Protein AF-A0A2M7ZG44-F1 (afdb_monomer_lite)

Foldseek 3Di:
DVVVVVVVVVVVVVVVVVVVVVVVVVVVVVVVVVVVVVVVVVVVVVVVVVVVVVVVVVVCVVVVCCVVVCVVVVVVVPDDPVNVVVVVVVVVVVVVVVVVVVVD

Structure (mmCIF, N/CA/C/O backbone):
data_AF-A0A2M7ZG44-F1
#
_entry.id   AF-A0A2M7ZG44-F1
#
loop_
_atom_site.group_PDB
_atom_site.id
_atom_site.type_symbol
_atom_site.label_atom_id
_atom_site.label_alt_id
_atom_site.label_comp_id
_atom_site.label_asym_id
_atom_site.label_entity_id
_atom_site.label_seq_id
_atom_site.pdbx_PDB_ins_code
_atom_site.Cartn_x
_atom_site.Cartn_y
_atom_site.Cartn_z
_atom_site.occupancy
_atom_site.B_iso_or_equiv
_atom_site.auth_seq_id
_atom_site.auth_comp_id
_atom_site.auth_asym_id
_atom_site.auth_atom_id
_atom_site.pdbx_PDB_model_num
ATOM 1 N N . MET A 1 1 ? -35.878 -9.880 49.647 1.00 48.03 1 MET A N 1
ATOM 2 C CA . MET A 1 1 ? -35.384 -8.537 49.268 1.00 48.03 1 MET A CA 1
ATOM 3 C C . MET A 1 1 ? -35.031 -8.537 47.780 1.00 48.03 1 MET A C 1
ATOM 5 O O . MET A 1 1 ? -33.891 -8.822 47.441 1.00 48.03 1 MET A O 1
ATOM 9 N N . PRO A 1 2 ? -36.009 -8.310 46.891 1.00 60.25 2 PRO A N 1
ATOM 10 C CA . PRO A 1 2 ? -35.831 -8.392 45.435 1.00 60.25 2 PRO A CA 1
ATOM 11 C C . PRO A 1 2 ? -35.036 -7.222 44.821 1.00 60.25 2 PRO A C 1
ATOM 13 O O . PRO A 1 2 ? -34.577 -7.336 43.691 1.00 60.25 2 PRO A O 1
ATOM 16 N N . GLU A 1 3 ? -34.838 -6.117 45.549 1.00 55.41 3 GLU A N 1
ATOM 17 C CA . GLU A 1 3 ? -34.101 -4.945 45.044 1.00 55.41 3 GLU A CA 1
ATOM 18 C C . GLU A 1 3 ? -32.582 -5.139 44.982 1.00 55.41 3 GLU A C 1
ATOM 20 O O . GLU A 1 3 ? -31.955 -4.630 44.057 1.00 55.41 3 GLU A O 1
ATOM 25 N N . LYS A 1 4 ? -31.995 -5.932 45.891 1.00 61.00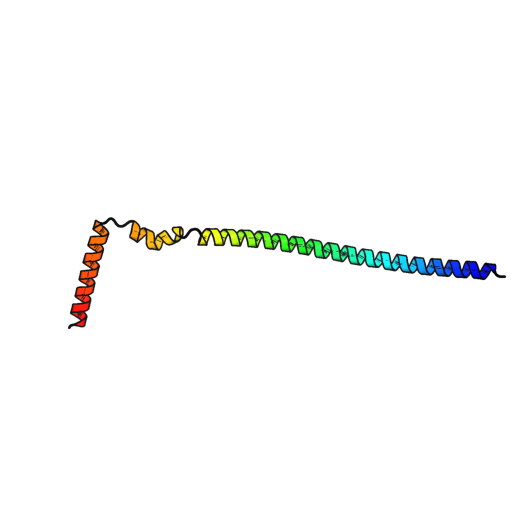 4 LYS A N 1
ATOM 26 C CA . LYS A 1 4 ? -30.556 -6.260 45.859 1.00 61.00 4 LYS A CA 1
ATOM 27 C C . LYS A 1 4 ? -30.154 -6.905 44.527 1.00 61.00 4 LYS A C 1
ATOM 29 O O . LYS A 1 4 ? -29.193 -6.487 43.905 1.00 61.00 4 LYS A O 1
ATOM 34 N N . ASN A 1 5 ? -30.996 -7.812 44.033 1.00 80.44 5 ASN A N 1
ATOM 35 C CA . ASN A 1 5 ? -30.744 -8.568 42.810 1.00 80.44 5 ASN A CA 1
ATOM 36 C C . ASN A 1 5 ? -30.748 -7.696 41.536 1.00 80.44 5 ASN A C 1
ATOM 38 O O . ASN A 1 5 ? -30.034 -7.987 40.585 1.00 80.44 5 ASN A O 1
ATOM 42 N N . LYS A 1 6 ? -31.544 -6.614 41.502 1.00 85.50 6 LYS A N 1
ATOM 43 C CA . LYS A 1 6 ? -31.563 -5.681 40.358 1.00 85.50 6 LYS A CA 1
ATOM 44 C C . LYS A 1 6 ? -30.326 -4.790 40.327 1.00 85.50 6 LYS A C 1
ATOM 46 O O . LYS A 1 6 ? -29.809 -4.519 39.251 1.00 85.50 6 LYS A O 1
ATOM 51 N N . TYR A 1 7 ? -29.870 -4.343 41.496 1.00 91.81 7 TYR A N 1
ATOM 52 C CA . TYR A 1 7 ? -28.622 -3.592 41.614 1.00 91.81 7 TYR A CA 1
ATOM 53 C C . TYR A 1 7 ? -27.418 -4.445 41.212 1.00 91.81 7 TYR A C 1
ATOM 55 O O . TYR A 1 7 ? -26.573 -3.967 40.463 1.00 91.81 7 TYR A O 1
ATOM 63 N N . ASP A 1 8 ? -27.376 -5.707 41.643 1.00 91.62 8 ASP A N 1
ATOM 64 C CA . ASP A 1 8 ? -26.301 -6.636 41.285 1.00 91.62 8 ASP A CA 1
ATOM 65 C C . ASP A 1 8 ? -26.252 -6.890 39.763 1.00 91.62 8 ASP A C 1
ATOM 67 O O . ASP A 1 8 ? -25.184 -6.797 39.161 1.00 91.62 8 ASP A O 1
ATOM 71 N N . LEU A 1 9 ? -27.410 -7.095 39.117 1.00 93.56 9 LEU A N 1
ATOM 72 C CA . LEU A 1 9 ? -27.523 -7.191 37.651 1.00 93.56 9 LEU A CA 1
ATOM 73 C C . LEU A 1 9 ? -27.025 -5.927 36.937 1.00 93.56 9 LEU A C 1
ATOM 75 O O . LEU A 1 9 ? -26.283 -6.012 35.964 1.00 93.56 9 LEU A O 1
ATOM 79 N N . PHE A 1 10 ? -27.405 -4.747 37.430 1.00 95.44 10 PHE A N 1
ATOM 80 C CA . PHE A 1 10 ? -26.989 -3.480 36.829 1.00 95.44 10 PHE A CA 1
ATOM 81 C C . PHE A 1 10 ? -25.474 -3.258 36.948 1.00 95.44 10 PHE A C 1
ATOM 83 O O . PHE A 1 10 ? -24.835 -2.760 36.023 1.00 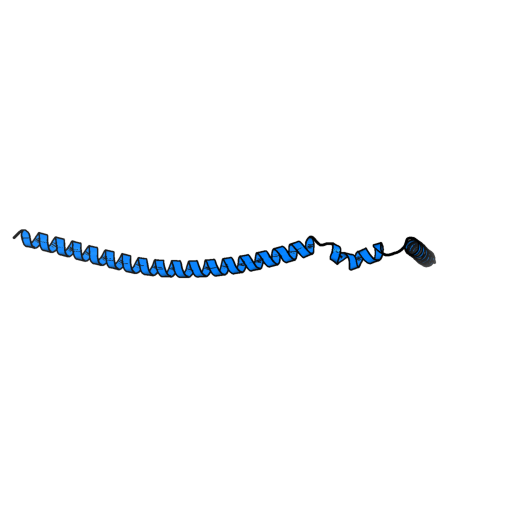95.44 10 PHE A O 1
ATOM 90 N N . LEU A 1 11 ? -24.874 -3.660 38.073 1.00 95.25 11 LEU A N 1
ATOM 91 C CA . LEU A 1 11 ? -23.423 -3.621 38.262 1.00 95.25 11 LEU A CA 1
ATOM 92 C C . LEU A 1 11 ? -22.697 -4.580 37.309 1.00 95.25 11 LEU A C 1
ATOM 94 O O . LEU A 1 11 ? -21.641 -4.231 36.777 1.00 95.25 11 LEU A O 1
ATOM 98 N N . GLU A 1 12 ? -23.264 -5.760 37.058 1.00 95.62 12 GLU A N 1
ATOM 99 C CA . GLU A 1 12 ? -22.723 -6.714 36.089 1.00 95.62 12 GLU A CA 1
ATOM 100 C C . GLU A 1 12 ? -22.793 -6.171 34.651 1.00 95.62 12 GLU A C 1
ATOM 102 O O . GLU A 1 12 ? -21.810 -6.249 33.909 1.00 95.62 12 GLU A O 1
ATOM 107 N N . GLU A 1 13 ? -23.912 -5.547 34.272 1.00 96.19 13 GLU A N 1
ATOM 108 C CA . GLU A 1 13 ? -24.073 -4.879 32.975 1.00 96.19 13 GLU A CA 1
ATOM 109 C C . GLU A 1 13 ? -23.067 -3.736 32.791 1.00 96.19 13 GLU A C 1
ATOM 111 O O . GLU A 1 13 ? -22.410 -3.666 31.749 1.00 96.19 13 GLU A O 1
ATOM 116 N N . ILE A 1 14 ? -22.880 -2.885 33.809 1.00 97.00 14 ILE A N 1
ATOM 117 C CA . ILE A 1 14 ? -21.871 -1.814 33.785 1.00 97.00 14 ILE A CA 1
ATOM 118 C C . ILE A 1 14 ? -20.468 -2.400 33.617 1.00 97.00 14 ILE A C 1
ATOM 120 O O . ILE A 1 14 ? -19.717 -1.934 32.763 1.00 97.00 14 ILE A O 1
ATOM 124 N N . SER A 1 15 ? -20.115 -3.440 34.378 1.00 97.00 15 SER A N 1
ATOM 125 C CA . SER A 1 15 ? -18.793 -4.069 34.275 1.00 97.00 15 SER A CA 1
ATOM 126 C C . SER A 1 15 ? -18.551 -4.673 32.888 1.00 97.00 15 SER A C 1
ATOM 128 O O . SER A 1 15 ? -17.449 -4.584 32.343 1.00 97.00 15 SER A O 1
ATOM 130 N N . ASN A 1 16 ? -19.576 -5.272 32.279 1.00 97.81 16 ASN A N 1
ATOM 131 C CA . ASN A 1 16 ? -19.476 -5.805 30.924 1.00 97.81 16 ASN A CA 1
ATOM 132 C C . ASN A 1 16 ? -19.343 -4.698 29.872 1.00 97.81 16 ASN A C 1
ATOM 134 O O . ASN A 1 16 ? -18.536 -4.842 28.953 1.00 97.81 16 ASN A O 1
ATOM 138 N N . LEU A 1 17 ? -20.081 -3.595 30.013 1.00 98.06 17 LEU A N 1
ATOM 139 C CA . LEU A 1 17 ? -19.934 -2.422 29.150 1.00 98.06 17 LEU A CA 1
ATOM 140 C C . LEU A 1 17 ? -18.536 -1.811 29.264 1.00 98.06 17 LEU A C 1
ATOM 142 O O . LEU A 1 17 ? -17.920 -1.511 28.246 1.00 98.06 17 LEU A O 1
ATOM 146 N N . GLU A 1 18 ? -18.000 -1.689 30.476 1.00 97.81 18 GLU A N 1
ATOM 147 C CA . GLU A 1 18 ? -16.655 -1.165 30.715 1.00 97.81 18 GLU A CA 1
ATOM 148 C C . GLU A 1 18 ? -15.583 -2.013 30.013 1.00 97.81 18 GLU A C 1
ATOM 150 O O . GLU A 1 18 ? -14.730 -1.481 29.300 1.00 97.81 18 GLU A O 1
ATOM 155 N N . LYS A 1 19 ? -15.681 -3.346 30.110 1.00 98.12 19 LYS A N 1
ATOM 156 C CA . LYS A 1 19 ? -14.788 -4.268 29.385 1.00 98.12 19 LYS A CA 1
ATOM 157 C C . LYS A 1 19 ? -14.899 -4.105 27.870 1.00 98.12 19 LYS A C 1
ATOM 159 O O . LYS A 1 19 ? -13.882 -4.127 27.180 1.00 98.12 19 LYS A O 1
ATOM 164 N N . GLN A 1 20 ? -16.114 -3.946 27.344 1.00 98.25 20 GLN A N 1
ATOM 165 C CA . GLN A 1 20 ? -16.325 -3.733 25.910 1.00 98.25 20 GLN A CA 1
ATOM 166 C C . GLN A 1 20 ? -15.714 -2.411 25.443 1.00 98.25 20 GLN A C 1
ATOM 168 O O . GLN A 1 20 ? -15.036 -2.390 24.419 1.00 98.25 20 GLN A O 1
ATOM 173 N N . ILE A 1 21 ? -15.897 -1.330 26.205 1.00 98.31 21 ILE A N 1
ATOM 174 C CA . ILE A 1 21 ? -15.300 -0.022 25.909 1.00 98.31 21 ILE A CA 1
ATOM 175 C C . ILE A 1 21 ? -13.775 -0.128 25.881 1.00 98.31 21 ILE A C 1
ATOM 177 O O . ILE A 1 21 ? -13.156 0.372 24.946 1.00 98.31 21 ILE A O 1
ATOM 181 N N . TYR A 1 22 ? -13.175 -0.820 26.851 1.00 98.44 22 TYR A N 1
ATOM 182 C CA . TYR A 1 22 ? -11.728 -1.020 26.887 1.00 98.44 22 TYR A CA 1
ATOM 183 C C . TYR A 1 22 ? -11.215 -1.775 25.652 1.00 98.44 22 TYR A C 1
ATOM 185 O O . TYR A 1 22 ? -10.258 -1.344 25.011 1.00 98.44 22 TYR A O 1
ATOM 193 N N . LEU A 1 23 ? -11.894 -2.859 25.262 1.00 98.44 23 LEU A N 1
ATOM 194 C CA . LEU A 1 23 ? -11.556 -3.613 24.050 1.00 98.44 23 LEU A CA 1
ATOM 195 C C . LEU A 1 23 ? -11.699 -2.765 22.781 1.00 98.44 23 LEU A C 1
ATOM 197 O O . LEU A 1 23 ? -10.863 -2.855 21.883 1.00 98.44 23 LEU A O 1
ATOM 201 N N . PHE A 1 24 ? -12.745 -1.941 22.691 1.00 98.50 24 PHE A N 1
ATOM 202 C CA . PHE A 1 24 ? -12.923 -1.044 21.553 1.00 98.50 24 PHE A CA 1
ATOM 203 C C . PHE A 1 24 ? -11.857 0.046 21.499 1.00 98.50 24 PHE A C 1
ATOM 205 O O . PHE A 1 24 ? -11.378 0.340 20.406 1.00 98.50 24 PHE A O 1
ATOM 212 N N . ALA A 1 25 ? -11.457 0.605 22.642 1.00 98.25 25 ALA A N 1
ATOM 213 C CA . ALA A 1 25 ? -10.374 1.580 22.714 1.00 98.25 25 ALA A CA 1
ATOM 214 C C . ALA A 1 25 ? -9.055 0.968 22.224 1.00 98.25 25 ALA A C 1
ATOM 216 O O . ALA A 1 25 ? -8.458 1.487 21.286 1.00 98.25 25 ALA A O 1
ATOM 217 N N . GLN A 1 26 ? -8.680 -0.202 22.752 1.00 98.19 26 GLN A N 1
ATOM 218 C CA . GLN A 1 26 ? -7.477 -0.913 22.316 1.00 98.19 26 GLN A CA 1
ATOM 219 C C . GLN A 1 26 ? -7.499 -1.195 20.807 1.00 98.19 26 GLN A C 1
ATOM 221 O O . GLN A 1 26 ? -6.532 -0.930 20.098 1.00 98.19 26 GLN A O 1
ATOM 226 N N . ARG A 1 27 ? -8.624 -1.696 20.287 1.00 98.19 27 ARG A N 1
ATOM 227 C CA . ARG A 1 27 ? -8.754 -1.995 18.857 1.00 98.19 27 ARG A CA 1
ATOM 228 C C . ARG A 1 27 ? -8.697 -0.736 17.988 1.00 98.19 27 ARG A C 1
ATOM 230 O O . ARG A 1 27 ? -8.225 -0.797 16.857 1.00 98.19 27 ARG A O 1
ATOM 237 N N . SER A 1 28 ? -9.197 0.388 18.495 1.00 98.19 28 SER A N 1
ATOM 238 C CA . SER A 1 28 ? -9.097 1.680 17.818 1.00 98.19 28 SER A CA 1
ATOM 239 C C . SER A 1 28 ? -7.641 2.121 17.687 1.00 98.19 28 SER A C 1
ATOM 241 O O . SER A 1 28 ? -7.249 2.567 16.610 1.00 98.19 28 SER A O 1
ATOM 243 N N . ASP A 1 29 ? -6.843 1.954 18.741 1.00 98.25 29 ASP A N 1
ATOM 244 C CA . ASP A 1 29 ? -5.418 2.292 18.727 1.00 98.25 29 ASP A CA 1
ATOM 245 C C . ASP A 1 29 ? -4.648 1.394 17.744 1.00 98.25 29 ASP A C 1
ATOM 247 O O . ASP A 1 29 ? -3.936 1.892 16.873 1.00 98.25 29 ASP A O 1
ATOM 251 N N . GLU A 1 30 ? -4.887 0.078 17.781 1.00 98.44 30 GLU A N 1
ATOM 252 C CA . GLU A 1 30 ? -4.299 -0.878 16.828 1.00 98.44 30 GLU A CA 1
ATOM 253 C C . GLU A 1 30 ? -4.644 -0.531 15.368 1.00 98.44 30 GLU A C 1
ATOM 255 O O . GLU A 1 30 ? -3.803 -0.630 14.470 1.00 98.44 30 GLU A O 1
ATOM 260 N N . PHE A 1 31 ? -5.885 -0.109 15.102 1.00 98.38 31 PHE A N 1
ATOM 261 C CA . PHE A 1 31 ? -6.285 0.332 13.768 1.00 98.38 31 PHE A CA 1
ATOM 262 C C . PHE A 1 31 ? -5.643 1.658 13.365 1.00 98.38 31 PHE A C 1
ATOM 264 O O . PHE A 1 31 ? -5.269 1.805 12.199 1.00 98.38 31 PHE A O 1
ATOM 271 N N . ALA A 1 32 ? -5.479 2.604 14.289 1.00 98.25 32 ALA A N 1
ATOM 272 C CA . ALA A 1 32 ? -4.791 3.859 14.010 1.00 98.25 32 ALA A CA 1
ATOM 273 C C . ALA A 1 32 ? -3.332 3.610 13.587 1.00 98.25 32 ALA A C 1
ATOM 275 O O . ALA A 1 32 ? -2.885 4.157 12.576 1.00 98.25 32 ALA A O 1
ATOM 276 N N . GLU A 1 33 ? -2.627 2.714 14.281 1.00 98.31 33 GLU A N 1
ATOM 277 C CA . GLU A 1 33 ? -1.260 2.313 13.928 1.00 98.31 33 GLU A CA 1
ATOM 278 C C . GLU A 1 33 ? -1.186 1.646 12.545 1.00 98.31 33 GLU A C 1
ATOM 280 O O . GLU A 1 33 ? -0.314 1.966 11.730 1.00 98.31 33 GLU A O 1
ATOM 285 N N . GLN A 1 34 ? -2.128 0.748 12.234 1.00 98.19 34 GLN A N 1
ATOM 286 C CA . GLN A 1 34 ? -2.200 0.104 10.918 1.00 98.19 34 GLN A CA 1
ATOM 287 C C . GLN A 1 34 ? -2.446 1.118 9.796 1.00 98.19 34 GLN A C 1
ATOM 289 O O . GLN A 1 34 ? -1.807 1.042 8.744 1.00 98.19 34 GLN A O 1
ATOM 294 N N . VAL A 1 35 ? -3.339 2.087 10.012 1.00 98.38 35 VAL A N 1
ATOM 295 C CA . VAL A 1 35 ? -3.611 3.160 9.046 1.00 98.38 35 VAL A CA 1
ATOM 296 C C . VAL A 1 35 ? -2.368 4.015 8.816 1.00 98.38 35 VAL A C 1
ATOM 298 O O . VAL A 1 35 ? -2.058 4.338 7.666 1.00 98.38 35 VAL A O 1
ATOM 301 N N . GLU A 1 36 ? -1.623 4.350 9.869 1.00 98.44 36 GLU A N 1
ATOM 302 C CA . GLU A 1 36 ? -0.379 5.109 9.740 1.00 98.44 36 GLU A CA 1
ATOM 303 C C . GLU A 1 36 ? 0.667 4.333 8.925 1.00 98.44 36 GLU A C 1
ATOM 305 O O . GLU A 1 36 ? 1.272 4.878 7.995 1.00 98.44 36 GLU A O 1
ATOM 310 N N . MET A 1 37 ? 0.849 3.043 9.223 1.00 98.44 37 MET A N 1
ATOM 311 C CA . MET A 1 37 ? 1.777 2.173 8.498 1.00 98.44 37 MET A CA 1
ATOM 312 C C . MET A 1 37 ? 1.408 2.059 7.013 1.00 98.44 37 MET A C 1
ATOM 314 O O . MET A 1 37 ? 2.267 2.229 6.144 1.00 98.44 37 MET A O 1
ATOM 318 N N . LEU A 1 38 ? 0.133 1.804 6.710 1.00 98.38 38 LEU A N 1
ATOM 319 C CA . LEU A 1 38 ? -0.352 1.695 5.335 1.00 98.38 38 LEU A CA 1
ATOM 320 C C . LEU A 1 38 ? -0.197 3.016 4.579 1.00 98.38 38 LEU A C 1
ATOM 322 O O . LEU A 1 38 ? 0.237 3.009 3.430 1.00 98.38 38 LEU A O 1
ATOM 326 N N . SER A 1 39 ? -0.470 4.148 5.229 1.00 98.25 39 SER A N 1
ATOM 327 C CA . SER A 1 39 ? -0.303 5.477 4.628 1.00 98.25 39 SER A CA 1
ATOM 328 C C . SER A 1 39 ? 1.155 5.756 4.259 1.00 98.25 39 SER A C 1
ATOM 330 O O . SER A 1 39 ? 1.436 6.210 3.149 1.00 98.25 39 SER A O 1
ATOM 332 N N . LYS A 1 40 ? 2.105 5.412 5.143 1.00 98.38 40 LYS A N 1
ATOM 333 C CA . LYS A 1 40 ? 3.543 5.486 4.829 1.00 98.38 40 LYS A CA 1
ATOM 334 C C . LYS A 1 40 ? 3.892 4.600 3.638 1.00 98.38 40 LYS A C 1
ATOM 336 O O . LYS A 1 40 ? 4.613 5.034 2.742 1.00 98.38 40 LYS A O 1
ATOM 341 N N . LYS A 1 41 ? 3.342 3.382 3.590 1.00 98.25 41 LYS A N 1
ATOM 342 C CA . LYS A 1 41 ? 3.626 2.455 2.495 1.00 98.25 41 LYS A CA 1
ATOM 343 C C . LYS A 1 41 ? 3.090 2.946 1.151 1.00 98.25 41 LYS A C 1
ATOM 345 O O . LYS A 1 41 ? 3.780 2.814 0.142 1.00 98.25 41 LYS A O 1
ATOM 350 N N . ILE A 1 42 ? 1.892 3.527 1.138 1.00 98.44 42 ILE A N 1
ATOM 351 C CA . ILE A 1 42 ? 1.306 4.149 -0.055 1.00 98.44 42 ILE A CA 1
ATOM 352 C C . ILE A 1 42 ? 2.215 5.271 -0.556 1.00 98.44 42 ILE A C 1
ATOM 354 O O . ILE A 1 42 ? 2.578 5.270 -1.728 1.00 98.44 42 ILE A O 1
ATOM 358 N N . PHE A 1 43 ? 2.662 6.162 0.332 1.00 98.44 43 PHE A N 1
ATOM 359 C CA . PHE A 1 43 ? 3.549 7.265 -0.039 1.00 98.44 43 PHE A CA 1
ATOM 360 C C . PHE A 1 43 ? 4.869 6.787 -0.672 1.00 98.44 43 PHE A C 1
ATOM 362 O O . PHE A 1 43 ? 5.321 7.328 -1.684 1.00 98.44 43 PHE A O 1
ATOM 369 N N . GLU A 1 44 ? 5.489 5.745 -0.113 1.00 98.44 44 GLU A N 1
ATOM 370 C CA . GLU A 1 44 ? 6.692 5.136 -0.697 1.00 98.44 44 GLU A CA 1
ATOM 371 C C . GLU A 1 44 ? 6.434 4.570 -2.098 1.00 98.44 44 GLU A C 1
ATOM 373 O O . GLU A 1 44 ? 7.221 4.814 -3.016 1.00 98.44 44 GLU A O 1
ATOM 378 N N . LEU A 1 45 ? 5.326 3.842 -2.268 1.00 98.31 45 LEU A N 1
ATOM 379 C CA . LEU A 1 45 ? 4.944 3.245 -3.547 1.00 98.31 45 LEU A CA 1
ATOM 380 C C . LEU A 1 45 ? 4.623 4.310 -4.600 1.00 98.31 45 LEU A C 1
ATOM 382 O O . LEU A 1 45 ? 5.006 4.157 -5.757 1.00 98.31 45 LEU A O 1
ATOM 386 N N . GLU A 1 46 ? 3.963 5.404 -4.225 1.00 98.31 46 GLU A N 1
ATOM 387 C CA . GLU A 1 46 ? 3.697 6.533 -5.122 1.00 98.31 46 GLU A CA 1
ATOM 388 C C . GLU A 1 46 ? 4.995 7.193 -5.597 1.00 98.31 46 GLU A C 1
ATOM 390 O O . GLU A 1 46 ? 5.153 7.484 -6.789 1.00 98.31 46 GLU A O 1
ATOM 395 N N . LYS A 1 47 ? 5.960 7.371 -4.688 1.00 98.19 47 LYS A N 1
ATOM 396 C CA . LYS A 1 47 ? 7.289 7.891 -5.025 1.00 98.19 47 LYS A CA 1
ATOM 397 C C . LYS A 1 47 ? 8.029 6.960 -5.985 1.00 98.19 47 LYS A C 1
ATOM 399 O O . LYS A 1 47 ? 8.583 7.430 -6.979 1.00 98.19 47 LYS A O 1
ATOM 404 N N . GLU A 1 48 ? 8.032 5.657 -5.714 1.00 97.88 48 GLU A N 1
ATOM 405 C CA . GLU A 1 48 ? 8.645 4.659 -6.595 1.00 97.88 48 GLU A CA 1
ATOM 406 C C . GLU A 1 48 ? 7.982 4.651 -7.978 1.00 97.88 48 GLU A C 1
ATOM 408 O O . GLU A 1 48 ? 8.671 4.704 -8.996 1.00 97.88 48 GLU A O 1
ATOM 413 N N . ASN A 1 49 ? 6.650 4.682 -8.028 1.00 97.88 49 ASN A N 1
ATOM 414 C CA . ASN A 1 49 ? 5.884 4.720 -9.270 1.00 97.88 49 ASN A CA 1
ATOM 415 C C . ASN A 1 49 ? 6.214 5.969 -10.103 1.00 97.88 49 ASN A C 1
ATOM 417 O O . ASN A 1 49 ? 6.419 5.870 -11.311 1.00 97.88 49 ASN A O 1
ATOM 421 N N . SER A 1 50 ? 6.348 7.134 -9.461 1.00 98.06 50 SER A N 1
ATOM 422 C CA . SER A 1 50 ? 6.780 8.370 -10.123 1.00 98.06 50 SER A CA 1
ATOM 423 C C . SER A 1 50 ? 8.168 8.229 -10.764 1.00 98.06 50 SER A C 1
ATOM 425 O O . SER A 1 50 ? 8.345 8.542 -11.943 1.00 98.06 50 SER A O 1
ATOM 427 N N . ILE A 1 51 ? 9.136 7.668 -10.030 1.00 97.94 51 ILE A N 1
ATOM 428 C CA . ILE A 1 51 ? 10.492 7.411 -10.543 1.00 97.94 51 ILE A CA 1
ATOM 429 C C . ILE A 1 51 ? 10.456 6.422 -11.716 1.00 97.94 51 ILE A C 1
ATOM 431 O O . ILE A 1 51 ? 11.142 6.620 -12.719 1.00 97.94 51 ILE A O 1
ATOM 435 N N . LEU A 1 52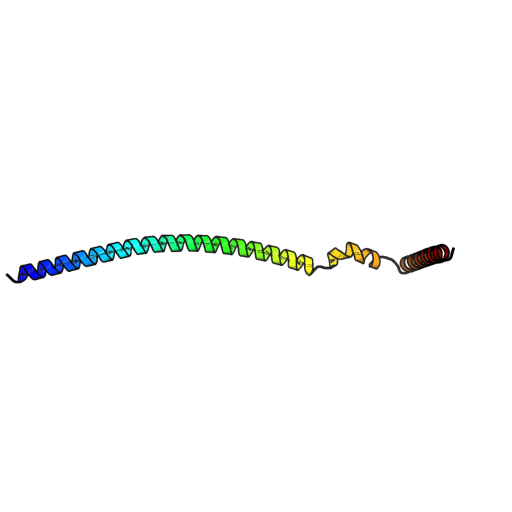 ? 9.666 5.351 -11.610 1.00 97.69 52 LEU A N 1
ATOM 436 C CA . LEU A 1 52 ? 9.527 4.357 -12.674 1.00 97.69 52 LEU A CA 1
ATOM 437 C C . LEU A 1 52 ? 8.904 4.962 -13.934 1.00 97.69 52 LEU A C 1
ATOM 439 O O . LEU A 1 52 ? 9.406 4.707 -15.025 1.00 97.69 52 LEU A O 1
ATOM 443 N N . LYS A 1 53 ? 7.878 5.808 -13.797 1.00 97.69 53 LYS A N 1
ATOM 444 C CA . LYS A 1 53 ? 7.279 6.543 -14.921 1.00 97.69 53 LYS A CA 1
ATOM 445 C C . LYS A 1 53 ? 8.281 7.468 -15.605 1.00 97.69 53 LYS A C 1
ATOM 447 O O . LYS A 1 53 ? 8.323 7.498 -16.830 1.00 97.69 53 LYS A O 1
ATOM 452 N N . GLN A 1 54 ? 9.109 8.181 -14.839 1.00 96.50 54 GLN A N 1
ATOM 453 C CA . GLN A 1 54 ? 10.176 9.012 -15.407 1.00 96.50 54 GLN A CA 1
ATOM 454 C C . GLN A 1 54 ? 11.173 8.171 -16.207 1.00 96.50 54 GLN A C 1
ATOM 456 O O . GLN A 1 54 ? 11.439 8.478 -17.365 1.00 96.50 54 GLN A O 1
ATOM 461 N N . LYS A 1 55 ? 11.659 7.063 -15.633 1.00 95.50 55 LYS A N 1
ATOM 462 C CA . LYS A 1 55 ? 12.562 6.140 -16.336 1.00 95.50 55 LYS A CA 1
ATOM 463 C C . LYS A 1 55 ? 11.928 5.556 -17.595 1.00 95.50 55 LYS A C 1
ATOM 465 O O . LYS A 1 55 ? 12.609 5.433 -18.606 1.00 95.50 55 LYS A O 1
ATOM 470 N N . LEU A 1 56 ? 10.649 5.186 -17.533 1.00 94.69 56 LEU A N 1
ATOM 471 C CA . LEU A 1 56 ? 9.915 4.664 -18.682 1.00 94.69 56 LEU A CA 1
ATOM 472 C C . LEU A 1 56 ? 9.864 5.706 -19.801 1.00 94.69 56 LEU A C 1
ATOM 474 O O . LEU A 1 56 ? 10.246 5.394 -20.921 1.00 94.69 56 LEU A O 1
ATOM 478 N N . ASN A 1 57 ? 9.498 6.948 -19.481 1.00 94.25 57 ASN A N 1
ATOM 479 C CA . ASN A 1 57 ? 9.497 8.043 -20.446 1.00 94.25 57 ASN A CA 1
ATOM 480 C C . ASN A 1 57 ? 10.900 8.295 -21.028 1.00 94.25 57 ASN A C 1
ATOM 482 O O . ASN A 1 57 ? 11.038 8.473 -22.234 1.00 94.25 57 ASN A O 1
ATOM 486 N 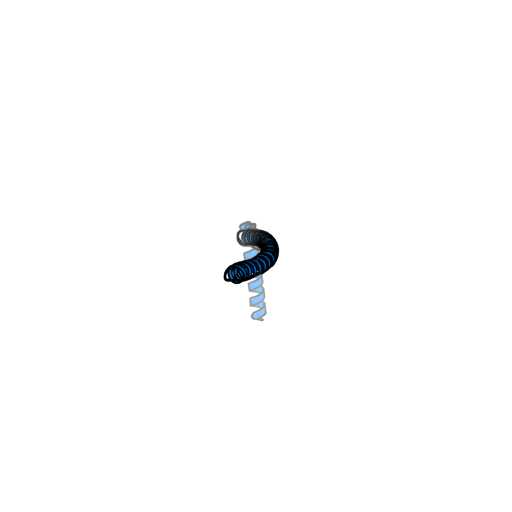N . ASP A 1 58 ? 11.958 8.253 -20.214 1.00 91.31 58 ASP A N 1
ATOM 487 C CA . ASP A 1 58 ? 13.336 8.389 -20.706 1.00 91.31 58 ASP A CA 1
ATOM 488 C C . ASP A 1 58 ? 13.715 7.257 -21.674 1.00 91.31 58 ASP A C 1
ATOM 490 O O . ASP A 1 58 ? 14.384 7.493 -22.684 1.00 91.31 58 ASP A O 1
ATOM 494 N N . PHE A 1 59 ? 13.298 6.020 -21.387 1.00 88.88 59 PHE A N 1
ATOM 495 C CA . PHE A 1 59 ? 13.500 4.885 -22.287 1.00 88.88 59 PHE A CA 1
ATOM 496 C C . PHE A 1 59 ? 12.687 5.027 -23.572 1.00 88.88 59 PHE A C 1
ATOM 498 O O . PHE A 1 59 ? 13.244 4.852 -24.653 1.00 88.88 59 PHE A O 1
ATOM 505 N N . GLU A 1 60 ? 11.412 5.394 -23.480 1.00 90.00 60 GLU A N 1
ATOM 506 C CA . GLU A 1 60 ? 10.550 5.641 -24.636 1.00 90.00 60 GLU A CA 1
ATOM 507 C C . GLU A 1 60 ? 11.117 6.747 -25.524 1.00 90.00 60 GLU A C 1
ATOM 509 O O . GLU A 1 60 ? 11.142 6.584 -26.740 1.00 90.00 60 GLU A O 1
ATOM 514 N N . GLN A 1 61 ? 11.657 7.826 -24.952 1.00 87.06 61 GLN A N 1
ATOM 515 C CA . GLN A 1 61 ? 12.329 8.882 -25.713 1.00 87.06 61 GLN A CA 1
ATOM 516 C C . GLN A 1 61 ? 13.603 8.391 -26.405 1.00 87.06 61 GLN A C 1
ATOM 518 O O . GLN A 1 61 ? 13.891 8.815 -27.521 1.00 87.06 61 GLN A O 1
ATOM 523 N N . ARG A 1 62 ? 14.376 7.499 -25.775 1.00 82.38 62 ARG A N 1
ATOM 524 C CA . ARG A 1 62 ? 15.568 6.902 -26.401 1.00 82.38 62 ARG A CA 1
ATOM 525 C C . ARG A 1 62 ? 15.204 5.955 -27.541 1.00 82.38 62 ARG A C 1
ATOM 527 O O . ARG A 1 62 ? 15.866 5.988 -28.568 1.00 82.38 62 ARG A O 1
ATOM 534 N N . VAL A 1 63 ? 14.162 5.144 -27.369 1.00 80.06 63 VAL A N 1
ATOM 535 C CA . VAL A 1 63 ? 13.701 4.174 -28.377 1.00 80.06 63 VAL A CA 1
ATOM 536 C C . VAL A 1 63 ? 12.976 4.868 -29.532 1.00 80.06 63 VAL A C 1
ATOM 538 O O . VAL A 1 63 ? 13.201 4.541 -30.691 1.00 80.06 63 VAL A O 1
ATOM 541 N N . SER A 1 64 ? 12.137 5.860 -29.231 1.00 75.69 64 SER A N 1
ATOM 542 C CA . SER A 1 64 ? 11.378 6.623 -30.233 1.00 75.69 64 SER A CA 1
ATOM 543 C C . SER A 1 64 ? 12.242 7.616 -31.002 1.00 75.69 64 SER A C 1
ATOM 545 O O . SER A 1 64 ? 11.774 8.194 -31.980 1.00 75.69 64 SER A O 1
ATOM 547 N N . ASN A 1 65 ? 13.491 7.820 -30.577 1.00 61.47 65 ASN A N 1
ATOM 548 C CA . ASN A 1 65 ? 14.460 8.644 -31.277 1.00 61.47 65 ASN A CA 1
ATOM 549 C C . ASN A 1 65 ? 15.561 7.765 -31.904 1.00 61.47 65 ASN A C 1
ATOM 551 O O . ASN A 1 65 ? 16.706 7.794 -31.442 1.00 61.47 65 ASN A O 1
ATOM 555 N N . PRO A 1 66 ? 15.255 7.012 -32.984 1.00 55.41 66 PRO A N 1
ATOM 556 C CA . PRO A 1 66 ? 16.258 6.249 -33.734 1.00 55.41 66 PRO A CA 1
ATOM 557 C C . PRO A 1 66 ? 17.326 7.161 -34.369 1.00 55.41 66 PRO A C 1
ATOM 559 O O . PRO A 1 66 ? 18.373 6.695 -34.798 1.00 55.41 66 PRO A O 1
ATOM 562 N N . PHE A 1 67 ? 17.115 8.481 -34.360 1.00 50.19 67 PHE A N 1
ATOM 563 C CA . PHE A 1 67 ? 18.033 9.494 -34.879 1.00 50.19 67 PHE A CA 1
ATOM 564 C C . PHE A 1 67 ? 19.315 9.685 -34.049 1.00 50.19 67 PHE A C 1
ATOM 566 O O . PHE A 1 67 ? 20.202 10.417 -34.466 1.00 50.19 67 PHE A O 1
ATOM 573 N N . LYS A 1 68 ? 19.484 9.018 -32.898 1.00 51.09 68 LYS A N 1
ATOM 574 C CA . LYS A 1 68 ? 20.813 8.920 -32.253 1.00 51.09 68 LYS A CA 1
ATOM 575 C C . LYS A 1 68 ? 21.644 7.727 -32.738 1.00 51.09 68 LYS A C 1
ATOM 577 O O . LYS A 1 68 ? 22.834 7.679 -32.455 1.00 51.09 68 LYS A O 1
ATOM 582 N N . GLU A 1 69 ? 21.058 6.814 -33.514 1.00 48.31 69 GLU A N 1
ATOM 583 C CA . GLU A 1 69 ? 21.804 5.836 -34.320 1.00 48.31 69 GLU A CA 1
ATOM 584 C C . GLU A 1 69 ? 22.197 6.400 -35.701 1.00 48.31 69 GLU A C 1
ATOM 586 O O . GLU A 1 69 ? 22.854 5.720 -36.493 1.00 48.31 69 GLU A O 1
ATOM 591 N N . GLU A 1 70 ? 21.875 7.666 -36.002 1.00 48.28 70 GLU A N 1
ATOM 592 C CA . GLU A 1 70 ? 22.400 8.347 -37.193 1.00 48.28 70 GLU A CA 1
ATOM 593 C C . GLU A 1 70 ? 23.909 8.594 -37.138 1.00 48.28 70 GLU A C 1
ATOM 595 O O . GLU A 1 70 ? 24.503 8.854 -38.178 1.00 48.28 70 GLU A O 1
ATOM 600 N N . ASP A 1 71 ? 24.585 8.394 -36.009 1.00 52.09 71 ASP A N 1
ATOM 601 C CA . ASP A 1 71 ? 26.052 8.362 -36.030 1.00 52.09 71 ASP A CA 1
ATOM 602 C C . ASP A 1 71 ? 26.601 7.098 -36.728 1.00 52.09 71 ASP A C 1
ATOM 604 O O . ASP A 1 71 ? 27.747 7.092 -37.178 1.00 52.09 71 ASP A O 1
ATOM 608 N N . LEU A 1 72 ? 25.785 6.048 -36.909 1.00 51.28 72 LEU A N 1
ATOM 609 C CA . LEU A 1 72 ? 26.170 4.852 -37.671 1.00 51.28 72 LEU A CA 1
ATOM 610 C C . LEU A 1 72 ? 25.674 4.881 -39.127 1.00 51.28 72 LEU A C 1
ATOM 612 O O . LEU A 1 72 ? 26.379 4.386 -40.007 1.00 51.28 72 LEU A O 1
ATOM 616 N N . PHE A 1 73 ? 24.509 5.481 -39.414 1.00 51.59 73 PHE A N 1
ATOM 617 C CA . PHE A 1 73 ? 23.932 5.513 -40.775 1.00 51.59 73 PHE A CA 1
ATOM 618 C C . PHE A 1 73 ? 23.932 6.899 -41.449 1.00 51.59 73 PHE A C 1
ATOM 620 O O . PHE A 1 73 ? 23.952 6.997 -42.678 1.00 51.59 73 PHE A O 1
ATOM 627 N N . GLY A 1 74 ? 23.987 7.985 -40.679 1.00 48.19 74 GLY A N 1
ATOM 628 C CA . GLY A 1 74 ? 24.065 9.367 -41.168 1.00 48.19 74 GLY A CA 1
ATOM 629 C C . GLY A 1 74 ? 25.388 9.686 -41.869 1.00 48.19 74 GLY A C 1
ATOM 630 O O . GLY A 1 74 ? 25.409 10.488 -42.801 1.00 48.19 74 GLY A O 1
ATOM 631 N N . SER A 1 75 ? 26.467 8.967 -41.540 1.00 52.56 75 SER A N 1
ATOM 632 C CA . SER A 1 75 ? 27.717 8.994 -42.317 1.00 52.56 75 SER A CA 1
ATOM 633 C C . SER A 1 75 ? 27.558 8.378 -43.718 1.00 52.56 75 SER A C 1
ATOM 635 O O . SER A 1 75 ? 28.213 8.801 -44.664 1.00 52.56 75 SER A O 1
ATOM 637 N N . LEU A 1 76 ? 26.641 7.419 -43.904 1.00 52.81 76 LEU A N 1
ATOM 638 C CA . LEU A 1 76 ? 26.347 6.850 -45.226 1.00 52.81 76 LEU A CA 1
ATOM 639 C C . LEU A 1 76 ? 25.421 7.763 -46.048 1.00 52.81 76 LEU A C 1
ATOM 641 O O . LEU A 1 76 ? 25.521 7.824 -47.276 1.00 52.81 76 LEU A O 1
ATOM 645 N N . GLY A 1 77 ? 24.519 8.472 -45.362 1.00 53.16 77 GLY A N 1
ATOM 646 C CA . GLY A 1 77 ? 23.619 9.464 -45.948 1.00 53.16 77 GLY A CA 1
ATOM 647 C C . GLY A 1 77 ? 24.321 10.751 -46.393 1.00 53.16 77 GLY A C 1
ATOM 648 O O . GLY A 1 77 ? 23.878 11.357 -47.370 1.00 53.16 77 GLY A O 1
ATOM 649 N N . SER A 1 78 ? 25.424 11.134 -45.735 1.00 56.16 78 SER A N 1
ATOM 650 C CA . SER A 1 78 ? 26.178 12.364 -46.022 1.00 56.16 78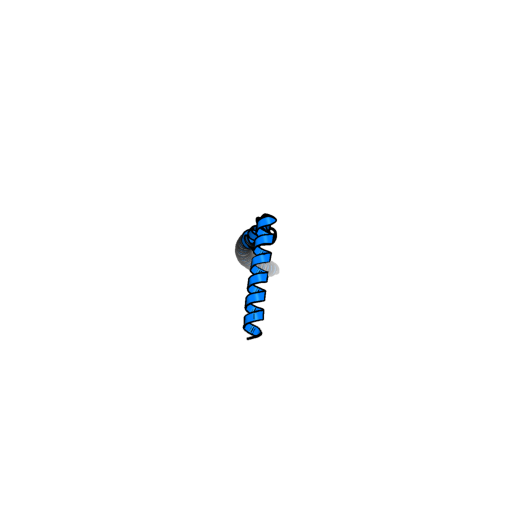 SER A CA 1
ATOM 651 C C . SER A 1 78 ? 27.117 12.272 -47.228 1.00 56.16 78 SER A C 1
ATOM 653 O O . SER A 1 78 ? 27.536 13.308 -47.741 1.00 56.16 78 SER A O 1
ATOM 655 N N . LEU A 1 79 ? 27.416 11.063 -47.719 1.00 60.94 79 LEU A N 1
ATOM 656 C CA . LEU A 1 79 ? 28.277 10.893 -48.888 1.00 60.94 79 LEU A CA 1
ATOM 657 C C . LEU A 1 79 ? 27.574 11.404 -50.148 1.00 60.94 79 LEU A C 1
ATOM 659 O O . LEU A 1 79 ? 26.498 10.905 -50.521 1.00 60.94 79 LEU A O 1
ATOM 663 N N . ASN A 1 80 ? 28.213 12.351 -50.835 1.00 67.62 80 ASN A N 1
ATOM 664 C CA . ASN A 1 80 ? 27.772 12.825 -52.144 1.00 67.62 80 ASN A CA 1
ATOM 665 C C . ASN A 1 80 ? 27.795 11.657 -53.158 1.00 67.62 80 ASN A C 1
ATOM 667 O O . ASN A 1 80 ? 28.532 10.681 -52.996 1.00 67.62 80 ASN A O 1
ATOM 671 N N . LEU A 1 81 ? 26.990 11.733 -54.224 1.00 74.06 81 LEU A N 1
ATOM 672 C CA . LEU A 1 81 ? 26.874 10.697 -55.263 1.00 74.06 81 LEU A CA 1
ATOM 673 C C . LEU A 1 81 ? 28.248 10.269 -55.812 1.00 74.06 81 LEU A C 1
ATOM 675 O O . LEU A 1 81 ? 28.492 9.089 -56.066 1.00 74.06 81 LEU A O 1
ATOM 679 N N . GLU A 1 82 ? 29.156 11.231 -55.953 1.00 76.44 82 GLU A N 1
ATOM 680 C CA . GLU A 1 82 ? 30.526 11.025 -56.417 1.00 76.44 82 GLU A CA 1
ATOM 681 C C . GLU A 1 82 ? 31.369 10.198 -55.434 1.00 76.44 82 GLU A C 1
ATOM 683 O O . GLU A 1 82 ? 32.051 9.254 -55.832 1.00 76.44 82 GLU A O 1
ATOM 688 N N . GLU A 1 83 ? 31.260 10.468 -54.134 1.00 79.00 83 GLU A N 1
ATOM 689 C CA . GLU A 1 83 ? 31.977 9.730 -53.090 1.00 79.00 83 GLU A CA 1
ATOM 690 C C . GLU A 1 83 ? 31.480 8.285 -52.989 1.00 79.00 83 GLU A C 1
ATOM 692 O O . GLU A 1 83 ? 32.284 7.359 -52.850 1.00 79.00 83 GLU A O 1
ATOM 697 N N . ARG A 1 84 ? 30.168 8.065 -53.161 1.00 78.25 84 ARG A N 1
ATOM 698 C CA . ARG A 1 84 ? 29.586 6.714 -53.236 1.00 78.25 84 ARG A CA 1
ATOM 699 C C . ARG A 1 84 ? 30.091 5.945 -54.452 1.00 78.25 84 ARG A C 1
ATOM 701 O O . ARG A 1 84 ? 30.415 4.763 -54.334 1.00 78.25 84 ARG A O 1
ATOM 708 N N . ASN A 1 85 ? 30.188 6.601 -55.608 1.00 80.44 85 ASN A N 1
ATOM 709 C CA . ASN A 1 85 ? 30.734 5.984 -56.817 1.00 80.44 85 ASN A CA 1
ATOM 710 C C . ASN A 1 85 ? 32.214 5.622 -56.641 1.00 80.44 85 ASN A C 1
ATOM 712 O O . ASN A 1 85 ? 32.613 4.504 -56.964 1.00 80.44 85 ASN A O 1
ATOM 716 N N . ASN A 1 86 ? 33.007 6.511 -56.043 1.00 86.38 86 ASN A N 1
ATOM 717 C CA . ASN A 1 86 ? 34.416 6.251 -55.748 1.00 86.38 86 ASN A CA 1
ATOM 718 C C . ASN A 1 86 ? 34.597 5.094 -54.758 1.00 86.38 86 ASN A C 1
ATOM 720 O O . ASN A 1 86 ? 35.482 4.253 -54.934 1.00 86.38 86 ASN A O 1
ATOM 724 N N . LEU A 1 87 ? 33.743 5.008 -53.736 1.00 85.69 87 LEU A N 1
ATOM 725 C CA . LEU A 1 87 ? 33.762 3.900 -52.786 1.00 85.69 87 LEU A CA 1
ATOM 726 C C . LEU A 1 87 ? 33.396 2.572 -53.464 1.00 85.69 87 LEU A C 1
ATOM 728 O O . LEU A 1 87 ? 34.069 1.567 -53.242 1.00 85.69 87 LEU A O 1
ATOM 732 N N . LYS A 1 88 ? 32.393 2.576 -54.349 1.00 87.12 88 LYS A N 1
ATOM 733 C CA . LYS A 1 88 ? 32.000 1.403 -55.142 1.00 87.12 88 LYS A CA 1
ATOM 734 C C . LYS A 1 88 ? 33.146 0.892 -56.020 1.00 87.12 88 LYS A C 1
ATOM 736 O O . LYS A 1 88 ? 33.369 -0.314 -56.081 1.00 87.12 88 LYS A O 1
ATOM 741 N N . ILE A 1 89 ? 33.896 1.796 -56.653 1.00 90.25 89 ILE A N 1
ATOM 742 C CA . ILE A 1 89 ? 35.080 1.444 -57.452 1.00 90.25 89 ILE A CA 1
ATOM 743 C C . ILE A 1 89 ? 36.142 0.781 -56.564 1.00 90.25 89 ILE A C 1
ATOM 745 O O . ILE A 1 89 ? 36.595 -0.317 -56.875 1.00 90.25 89 ILE A O 1
ATOM 749 N N . LYS A 1 90 ? 36.468 1.378 -55.409 1.00 91.69 90 LYS A N 1
ATOM 750 C CA . LYS A 1 90 ? 37.451 0.808 -54.468 1.00 91.69 90 LYS A CA 1
ATOM 751 C C . LYS A 1 90 ? 37.051 -0.574 -53.947 1.00 91.69 90 LYS A C 1
ATOM 753 O O . LYS A 1 90 ? 37.910 -1.441 -53.797 1.00 91.69 90 LYS A O 1
ATOM 758 N N . ILE A 1 91 ? 35.764 -0.786 -53.671 1.00 91.00 91 ILE A N 1
ATOM 759 C CA . ILE A 1 91 ? 35.238 -2.090 -53.247 1.00 91.00 91 ILE A CA 1
ATOM 760 C C . ILE A 1 91 ? 35.427 -3.125 -54.362 1.00 91.00 91 ILE A C 1
ATOM 762 O O . ILE A 1 91 ? 35.929 -4.213 -54.096 1.00 91.00 91 ILE A O 1
ATOM 766 N N . ASN A 1 92 ? 35.098 -2.782 -55.608 1.00 91.19 92 ASN A N 1
ATOM 767 C CA . ASN A 1 92 ? 35.280 -3.685 -56.747 1.00 91.19 92 ASN A CA 1
ATOM 768 C C . ASN A 1 92 ? 36.756 -4.036 -56.996 1.00 91.19 92 ASN A C 1
ATOM 770 O O . ASN A 1 92 ? 37.066 -5.191 -57.295 1.00 91.19 92 ASN A O 1
ATOM 774 N N . ASP A 1 93 ? 37.671 -3.082 -56.819 1.00 92.38 93 ASP A N 1
ATOM 775 C CA . ASP A 1 93 ? 39.112 -3.333 -56.923 1.00 92.38 93 ASP A CA 1
ATOM 776 C C . ASP A 1 93 ? 39.603 -4.293 -55.834 1.00 92.38 93 ASP A C 1
ATOM 778 O O . ASP A 1 93 ? 40.400 -5.194 -56.103 1.00 92.38 93 ASP A O 1
ATOM 782 N N . LEU A 1 94 ? 39.122 -4.128 -54.598 1.00 93.62 94 LEU A N 1
ATOM 783 C CA . LEU A 1 94 ? 39.448 -5.025 -53.488 1.00 93.62 94 LEU A CA 1
ATOM 784 C C . LEU A 1 94 ? 38.895 -6.432 -53.717 1.00 93.62 94 LEU A C 1
ATOM 786 O O . LEU A 1 94 ? 39.627 -7.400 -53.529 1.00 93.62 94 LEU A O 1
ATOM 790 N N . ILE A 1 95 ? 37.648 -6.549 -54.179 1.00 90.94 95 ILE A N 1
ATOM 791 C CA . ILE A 1 95 ? 37.044 -7.837 -54.545 1.00 90.94 95 ILE A CA 1
ATOM 792 C C . ILE A 1 95 ? 37.871 -8.510 -55.640 1.00 90.94 95 ILE A C 1
ATOM 794 O O . ILE A 1 95 ? 38.195 -9.685 -55.516 1.00 90.94 95 ILE A O 1
ATOM 798 N N . SER A 1 96 ? 38.281 -7.763 -56.666 1.00 90.44 96 SER A N 1
ATOM 799 C CA . SER A 1 96 ? 39.099 -8.297 -57.760 1.00 90.44 96 SER A CA 1
ATOM 800 C C . SER A 1 96 ? 40.474 -8.760 -57.274 1.00 90.44 96 SER A C 1
ATOM 802 O O . SER A 1 96 ? 40.959 -9.809 -57.688 1.00 90.44 96 SER A O 1
ATOM 804 N N . LYS A 1 97 ? 41.108 -8.015 -56.359 1.00 90.94 97 LYS A N 1
ATOM 805 C CA . LYS A 1 97 ? 42.370 -8.430 -55.726 1.00 90.94 97 LYS A CA 1
ATOM 806 C C . LYS A 1 97 ? 42.208 -9.700 -54.899 1.00 90.94 97 LYS A C 1
ATOM 808 O O . LYS A 1 97 ? 43.085 -10.555 -54.955 1.00 90.94 97 LYS A O 1
ATOM 813 N N . ILE A 1 98 ? 41.107 -9.828 -54.160 1.00 90.19 98 ILE A N 1
ATOM 814 C CA . ILE A 1 98 ? 40.798 -11.033 -53.387 1.00 90.19 98 ILE A CA 1
ATOM 815 C C . ILE A 1 98 ? 40.538 -12.212 -54.330 1.00 90.19 98 ILE A C 1
ATOM 817 O O . ILE A 1 98 ? 41.144 -13.257 -54.138 1.00 90.19 98 ILE A O 1
ATOM 821 N N . ASP A 1 99 ? 39.724 -12.050 -55.376 1.00 88.81 99 ASP A N 1
ATOM 822 C CA . ASP A 1 99 ? 39.442 -13.119 -56.349 1.00 88.81 99 ASP A CA 1
ATOM 823 C C . ASP A 1 99 ? 40.725 -13.582 -57.059 1.00 88.81 99 ASP A C 1
ATOM 825 O O . ASP A 1 99 ? 40.982 -14.776 -57.181 1.00 88.81 99 ASP A O 1
ATOM 829 N N . ASN A 1 100 ? 41.606 -12.649 -57.430 1.00 86.31 100 ASN A N 1
ATOM 830 C CA . ASN A 1 100 ? 42.918 -12.973 -57.995 1.00 86.31 100 ASN A CA 1
ATOM 831 C C . ASN A 1 100 ? 43.841 -13.692 -56.998 1.00 86.31 100 ASN A C 1
ATOM 833 O O . ASN A 1 100 ? 44.626 -14.546 -57.406 1.00 86.31 100 ASN A O 1
ATOM 837 N N . HIS A 1 101 ? 43.750 -13.363 -55.706 1.00 82.19 101 HIS A N 1
ATOM 838 C CA . HIS A 1 101 ? 44.524 -14.026 -54.656 1.00 82.19 101 HIS A CA 1
ATOM 839 C C . HIS A 1 101 ? 43.972 -15.413 -54.307 1.00 82.19 101 HIS A C 1
ATOM 841 O O . HIS A 1 101 ? 44.740 -16.281 -53.927 1.00 82.19 101 HIS A O 1
ATOM 847 N N . LEU A 1 102 ? 42.663 -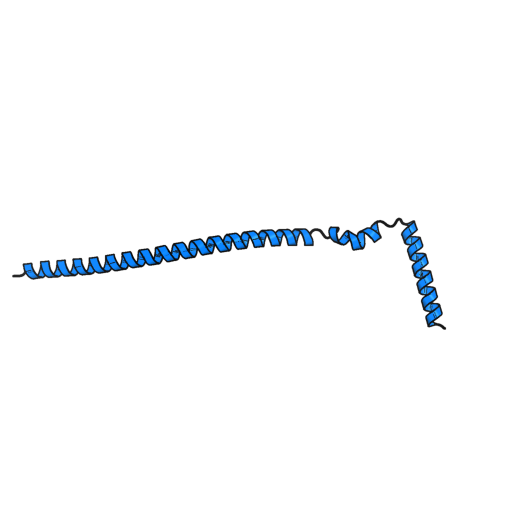15.630 -54.465 1.00 80.38 102 LEU A N 1
ATOM 848 C CA . LEU A 1 102 ? 42.006 -16.926 -54.273 1.00 80.38 102 LEU A CA 1
ATOM 849 C C . LEU A 1 102 ? 42.173 -17.870 -55.476 1.00 80.38 102 LEU A C 1
ATOM 851 O O . LEU A 1 102 ? 41.983 -19.075 -55.335 1.00 80.38 102 LEU A O 1
ATOM 855 N N . ARG A 1 103 ? 42.484 -17.330 -56.662 1.00 75.31 103 ARG A N 1
ATOM 856 C CA . ARG A 1 103 ? 42.746 -18.096 -57.894 1.00 75.31 103 ARG A CA 1
ATOM 857 C C . ARG A 1 103 ? 44.223 -18.446 -58.119 1.00 75.31 103 ARG A C 1
ATOM 859 O O . ARG A 1 103 ? 44.490 -19.267 -58.995 1.00 75.31 103 ARG A O 1
ATOM 866 N N . SER A 1 104 ? 45.149 -17.799 -57.402 1.00 56.34 104 SER A N 1
ATOM 867 C CA . SER A 1 104 ? 46.572 -18.193 -57.324 1.00 56.34 104 SER A CA 1
ATOM 868 C C . SER A 1 104 ? 46.772 -19.253 -56.249 1.00 56.34 104 SER A C 1
ATOM 870 O O . SER A 1 104 ? 47.631 -20.133 -56.466 1.00 56.34 104 SER A O 1
#

Sequence (104 aa):
MPEKNKYDLFLEEISNLEKQIYLFAQRSDEFAEQVEMLSKKIFELEKENSILKQKLNDFEQRVSNPFKEEDLFGSLGSLNLEERNNLKIKINDLISKIDNHLRS

Radius of gyration: 42.07 Å; chains: 1; bounding box: 82×31×107 Å

pLDDT: mean 85.03, std 16.78, range [48.03, 98.5]

Secondary structure (DSSP, 8-state):
-HHHHHHHHHHHHHHHHHHHHHHHHHHHHHHHHHHHHHHHHHHHHHHHHHHHHHHHHHHHHHHS-GGGTHHHHHHHHSS-HHHHHHHHHHHHHHHHHHHHHHH-